Protein AF-A0AAE6WLN6-F1 (afdb_monomer_lite)

Structure (mmCIF, N/CA/C/O backbone):
data_AF-A0AAE6WLN6-F1
#
_entry.id   AF-A0AAE6WLN6-F1
#
loop_
_atom_site.group_PDB
_atom_site.id
_atom_site.type_symbol
_atom_site.label_atom_id
_atom_site.label_alt_id
_atom_site.label_comp_id
_atom_site.label_asym_id
_atom_site.label_entity_id
_atom_site.label_seq_id
_atom_site.pdbx_PDB_ins_code
_atom_site.Cartn_x
_atom_site.Cartn_y
_atom_site.Cartn_z
_atom_site.occupancy
_atom_site.B_iso_or_equiv
_atom_site.auth_seq_id
_atom_site.auth_comp_id
_atom_site.auth_asym_id
_atom_site.auth_atom_id
_atom_site.pdbx_PDB_model_num
ATOM 1 N N . MET A 1 1 ? 21.756 23.443 -11.051 1.00 34.12 1 MET A N 1
ATOM 2 C CA . MET A 1 1 ? 20.664 22.669 -11.676 1.00 34.12 1 MET A CA 1
ATOM 3 C C . MET A 1 1 ? 19.486 22.718 -10.723 1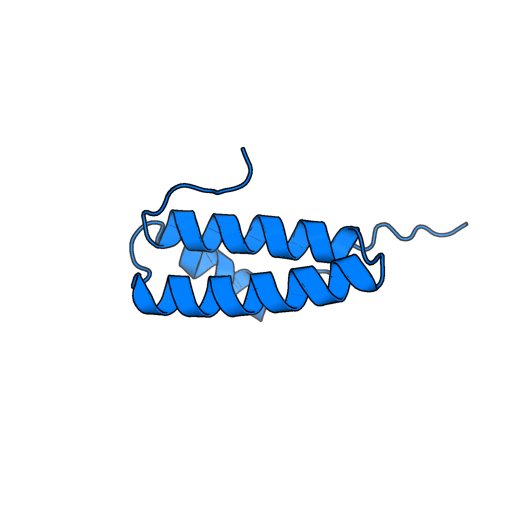.00 34.12 1 MET A C 1
ATOM 5 O O . MET A 1 1 ? 19.672 22.394 -9.558 1.00 34.12 1 MET A O 1
ATOM 9 N N . ALA A 1 2 ? 18.345 23.240 -11.177 1.00 33.88 2 ALA A N 1
ATOM 10 C CA . ALA A 1 2 ? 17.121 23.308 -10.383 1.00 33.88 2 ALA A CA 1
ATOM 11 C C . ALA A 1 2 ? 16.647 21.886 -10.036 1.00 33.88 2 ALA A C 1
ATOM 13 O O . ALA A 1 2 ? 16.745 20.984 -10.868 1.00 33.88 2 ALA A O 1
ATOM 14 N N . GLY A 1 3 ? 16.243 21.695 -8.781 1.00 38.91 3 GLY A N 1
ATOM 15 C CA . GLY A 1 3 ? 15.992 20.394 -8.176 1.00 38.91 3 GLY A CA 1
ATOM 16 C C . GLY A 1 3 ? 14.761 19.682 -8.725 1.00 38.91 3 GLY A C 1
ATOM 17 O O . GLY A 1 3 ? 13.756 20.302 -9.051 1.00 38.91 3 GLY A O 1
ATOM 18 N N . ILE A 1 4 ? 14.847 18.355 -8.749 1.00 38.72 4 ILE A N 1
ATOM 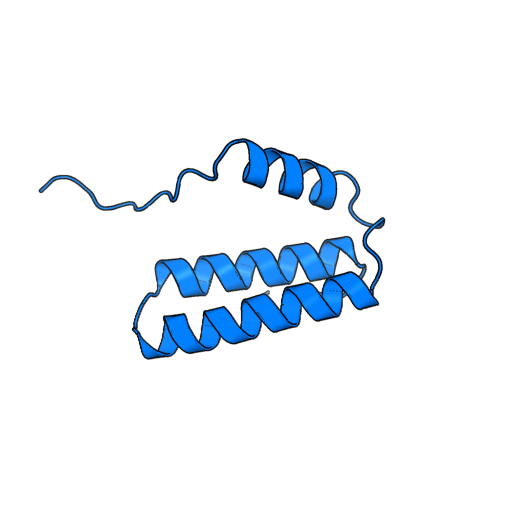19 C CA . ILE A 1 4 ? 13.698 17.458 -8.861 1.00 38.72 4 ILE A CA 1
ATOM 20 C C . ILE A 1 4 ? 13.649 16.660 -7.554 1.00 38.72 4 ILE A C 1
ATOM 22 O O . ILE A 1 4 ? 13.821 15.446 -7.526 1.00 38.72 4 ILE A O 1
ATOM 26 N N . TYR A 1 5 ? 13.459 17.364 -6.435 1.00 40.69 5 TYR A N 1
ATOM 27 C CA . TYR A 1 5 ? 12.690 16.773 -5.345 1.00 40.69 5 TYR A CA 1
ATOM 28 C C . TYR A 1 5 ? 11.252 16.829 -5.838 1.00 40.69 5 TYR A C 1
ATOM 30 O O . TYR A 1 5 ? 10.581 17.847 -5.701 1.00 40.69 5 TYR A O 1
ATOM 38 N N . GLY A 1 6 ? 10.828 15.776 -6.534 1.00 36.88 6 GLY A N 1
ATOM 39 C CA . GLY A 1 6 ? 9.435 15.595 -6.906 1.00 36.88 6 GLY A CA 1
ATOM 40 C C . GLY A 1 6 ? 8.630 15.325 -5.644 1.00 36.88 6 GLY A C 1
ATOM 41 O O . GLY A 1 6 ? 8.252 14.186 -5.401 1.00 36.88 6 GLY A O 1
ATOM 42 N N . ASN A 1 7 ? 8.402 16.364 -4.839 1.00 46.16 7 ASN A N 1
ATOM 43 C CA . ASN A 1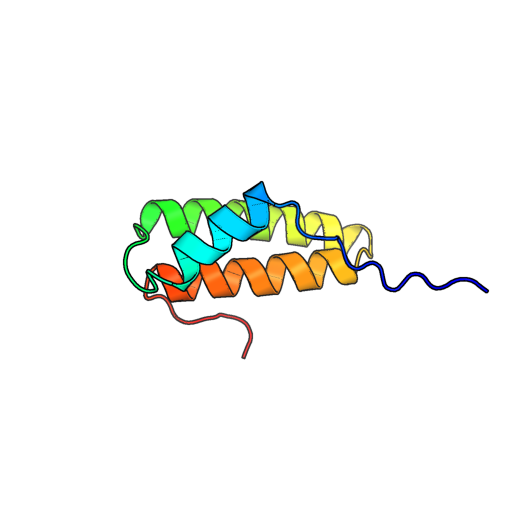 7 ? 7.209 16.430 -4.022 1.00 46.16 7 ASN A CA 1
ATOM 44 C C . ASN A 1 7 ? 6.075 16.409 -5.044 1.00 46.16 7 ASN A C 1
ATOM 46 O O . ASN A 1 7 ? 5.826 17.400 -5.731 1.00 46.16 7 ASN A O 1
ATOM 50 N N . VAL A 1 8 ? 5.459 15.245 -5.238 1.00 50.41 8 VAL A N 1
ATOM 51 C CA . VAL A 1 8 ? 4.110 15.229 -5.784 1.00 50.41 8 VAL A CA 1
ATOM 52 C C . VAL A 1 8 ? 3.310 15.947 -4.712 1.00 50.41 8 VAL A C 1
ATOM 54 O O . VAL A 1 8 ? 3.019 15.355 -3.675 1.00 50.41 8 VAL A O 1
ATOM 57 N N . ASP A 1 9 ? 3.098 17.253 -4.888 1.00 52.28 9 ASP A N 1
ATOM 58 C CA . ASP A 1 9 ? 2.214 18.009 -4.016 1.00 52.28 9 ASP A CA 1
ATOM 59 C C . ASP A 1 9 ? 0.863 17.318 -4.114 1.00 52.28 9 ASP A C 1
ATOM 61 O O . ASP A 1 9 ? 0.158 17.375 -5.124 1.00 52.28 9 ASP A O 1
ATOM 65 N N . MET A 1 10 ? 0.585 16.556 -3.065 1.00 65.94 10 MET A N 1
ATOM 66 C CA . MET A 1 10 ? -0.639 15.823 -2.876 1.00 65.94 10 MET A CA 1
ATOM 67 C C . MET A 1 10 ? -1.759 16.841 -2.991 1.00 65.94 10 MET A C 1
ATOM 69 O O . MET A 1 10 ? -1.817 17.806 -2.222 1.00 65.94 10 MET A O 1
ATOM 73 N N . ASN A 1 11 ? -2.591 16.685 -4.016 1.00 72.56 11 ASN A N 1
ATOM 74 C CA . ASN A 1 11 ? -3.634 17.665 -4.255 1.00 72.56 11 ASN A CA 1
ATOM 75 C C . ASN A 1 11 ? -4.570 17.711 -3.035 1.00 72.56 11 ASN A C 1
ATOM 77 O O . ASN A 1 11 ? -4.657 16.752 -2.265 1.00 72.56 11 ASN A O 1
ATOM 81 N N . CYS A 1 12 ? -5.266 18.831 -2.848 1.00 71.75 12 CYS A N 1
ATOM 82 C CA . CYS A 1 12 ? -6.077 19.062 -1.653 1.00 71.75 12 CYS A CA 1
ATOM 83 C C . CYS A 1 12 ? -7.092 17.931 -1.414 1.00 71.75 12 CYS A C 1
ATOM 85 O O . CYS A 1 12 ? -7.256 17.494 -0.284 1.00 71.75 12 CYS A O 1
ATOM 87 N N . MET A 1 13 ? -7.700 17.401 -2.484 1.00 72.88 13 MET A N 1
ATOM 88 C CA . MET A 1 13 ? -8.666 16.299 -2.397 1.00 72.88 13 MET A CA 1
ATOM 89 C C . MET A 1 13 ? -8.023 14.989 -1.948 1.00 72.88 13 MET A C 1
ATOM 91 O O . MET A 1 13 ? -8.592 14.267 -1.137 1.00 72.88 13 MET A O 1
ATOM 95 N N . GLU A 1 14 ? -6.839 14.674 -2.466 1.00 73.31 14 GLU A N 1
ATOM 96 C CA . GLU A 1 14 ? -6.089 13.500 -2.049 1.00 73.31 14 GLU A CA 1
ATOM 97 C C . GLU A 1 14 ? -5.694 13.650 -0.579 1.00 73.31 14 GLU A C 1
ATOM 99 O O . GLU A 1 14 ? -5.925 12.741 0.212 1.00 73.31 14 GLU A O 1
ATOM 104 N N . LYS A 1 15 ? -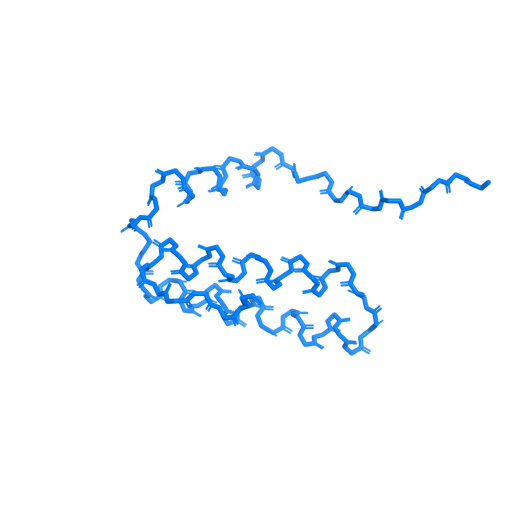5.182 14.816 -0.172 1.00 76.81 15 LYS A N 1
ATOM 105 C CA . LYS A 1 15 ? -4.860 15.091 1.233 1.00 76.81 15 LYS A CA 1
ATOM 106 C C . LYS A 1 15 ? -6.067 14.893 2.144 1.00 76.81 15 LYS A C 1
ATOM 108 O O . LYS A 1 15 ? -5.943 14.167 3.121 1.00 76.81 15 LYS A O 1
ATOM 113 N N . ASP A 1 16 ? -7.211 15.480 1.809 1.00 76.12 16 ASP A N 1
ATOM 114 C CA . ASP A 1 16 ? -8.429 15.372 2.615 1.00 76.12 16 ASP A CA 1
ATOM 115 C C . ASP A 1 16 ? -8.934 13.925 2.697 1.00 76.12 16 ASP A C 1
ATOM 117 O O . ASP A 1 16 ? -9.344 13.474 3.767 1.00 76.12 16 ASP A O 1
ATOM 121 N N . PHE A 1 17 ? -8.842 13.171 1.595 1.00 74.81 17 PHE A N 1
ATOM 122 C CA . PHE A 1 17 ? -9.163 11.745 1.573 1.00 74.81 17 PHE A CA 1
ATOM 123 C C . PHE A 1 17 ? -8.289 10.968 2.560 1.00 74.81 17 PHE A C 1
ATOM 125 O O . PHE A 1 17 ? -8.801 10.251 3.415 1.00 74.81 17 PHE A O 1
ATOM 132 N N . TRP A 1 18 ? -6.970 11.138 2.490 1.00 76.75 18 TRP A N 1
ATOM 133 C CA . TRP A 1 18 ? -6.054 10.417 3.369 1.00 76.75 18 TRP A CA 1
ATOM 134 C C . TRP A 1 18 ? -6.119 10.900 4.819 1.00 76.75 18 TRP A C 1
ATOM 136 O O . TRP A 1 18 ? -6.025 10.077 5.721 1.00 76.75 18 TRP A O 1
ATOM 146 N N . ASP A 1 19 ? -6.342 12.190 5.060 1.00 76.25 19 ASP A N 1
ATOM 147 C CA . ASP A 1 19 ? -6.579 12.730 6.399 1.00 76.25 19 ASP A CA 1
ATOM 148 C C . ASP A 1 19 ? -7.824 12.100 7.038 1.00 76.25 19 ASP A C 1
ATOM 150 O O . ASP A 1 19 ? -7.789 11.789 8.226 1.00 76.25 19 ASP A O 1
ATOM 154 N N . ALA A 1 20 ? -8.901 11.883 6.273 1.00 74.00 20 ALA A N 1
ATOM 155 C CA . ALA A 1 20 ? -10.094 11.191 6.761 1.00 74.00 20 ALA A CA 1
ATOM 156 C C . ALA A 1 20 ? -9.799 9.721 7.102 1.00 74.00 20 ALA A C 1
ATOM 158 O O . ALA A 1 20 ? -10.178 9.244 8.166 1.00 74.00 20 ALA A O 1
ATOM 159 N N . ILE A 1 21 ? -9.054 9.030 6.238 1.00 70.62 21 ILE A N 1
ATOM 160 C CA . ILE A 1 21 ? -8.735 7.601 6.384 1.00 70.62 21 ILE A CA 1
ATOM 161 C C . ILE A 1 21 ? -7.782 7.352 7.567 1.00 70.62 21 ILE A C 1
ATOM 163 O O . ILE A 1 21 ? -7.950 6.391 8.309 1.00 70.62 21 ILE A O 1
ATOM 167 N N . ILE A 1 22 ? -6.776 8.214 7.749 1.00 68.62 22 ILE A N 1
ATOM 168 C CA . ILE A 1 22 ? -5.742 8.071 8.787 1.00 68.62 22 ILE A CA 1
ATOM 169 C C . ILE A 1 22 ? -6.260 8.541 10.152 1.00 68.62 22 ILE A C 1
ATOM 171 O O . ILE A 1 22 ? -5.951 7.928 11.167 1.00 68.62 22 ILE A O 1
ATOM 175 N N . LYS A 1 23 ? -7.058 9.618 10.216 1.00 66.75 23 LYS A N 1
ATOM 176 C CA . LYS A 1 23 ? -7.610 10.099 11.500 1.00 66.75 23 LYS A CA 1
ATOM 177 C C . LYS A 1 23 ? -8.701 9.183 12.047 1.00 66.75 23 LYS A C 1
ATOM 179 O O . LYS A 1 23 ? -8.912 9.160 13.256 1.00 66.75 23 LYS A O 1
ATOM 184 N N . GLU A 1 24 ? -9.366 8.424 11.182 1.00 62.38 24 GLU A N 1
ATOM 185 C CA . GLU A 1 24 ? -10.345 7.408 11.561 1.00 62.38 24 GLU A CA 1
ATOM 186 C C . GLU A 1 24 ? -9.754 5.996 11.484 1.00 62.38 24 GLU A C 1
ATOM 188 O O . GLU A 1 24 ? -10.411 5.093 10.983 1.00 62.38 24 GLU A O 1
ATOM 193 N N . GLU A 1 25 ? -8.527 5.825 11.989 1.00 56.81 25 GLU A N 1
ATOM 194 C CA . GLU A 1 25 ? -7.576 4.693 11.904 1.00 56.81 25 GLU A CA 1
ATOM 195 C C . GLU A 1 25 ? -8.120 3.235 12.000 1.00 56.81 25 GLU A C 1
ATOM 197 O O . GLU A 1 25 ? -7.348 2.288 11.916 1.00 56.81 25 GLU A O 1
ATOM 202 N N . THR A 1 26 ? -9.427 3.006 12.156 1.00 59.06 26 THR A N 1
ATOM 203 C CA . THR A 1 26 ? -10.093 1.692 12.218 1.00 59.06 26 THR A CA 1
ATOM 204 C C . THR A 1 26 ? -11.451 1.599 11.493 1.00 59.06 26 THR A C 1
ATOM 206 O O . THR A 1 26 ? -12.181 0.631 11.710 1.00 59.06 26 THR A O 1
ATOM 209 N N . THR A 1 27 ? -11.838 2.564 10.648 1.00 70.00 27 THR A N 1
ATOM 210 C CA . THR A 1 27 ? -13.171 2.564 10.000 1.00 70.00 27 THR A CA 1
ATOM 211 C C . THR A 1 27 ? -13.196 1.970 8.590 1.00 70.00 27 THR A C 1
ATOM 213 O O . THR A 1 27 ? -14.284 1.767 8.044 1.00 70.00 27 THR A O 1
ATOM 216 N N . MET A 1 28 ? -12.043 1.653 7.984 1.00 81.19 28 MET A N 1
ATOM 217 C CA . MET A 1 28 ? -12.029 1.130 6.617 1.00 81.19 28 MET A CA 1
ATOM 218 C C . MET A 1 28 ? -12.453 -0.340 6.570 1.00 81.19 28 MET A C 1
ATOM 220 O O . MET A 1 28 ? -11.823 -1.211 7.172 1.00 81.19 28 MET A O 1
ATOM 224 N N . ASP A 1 29 ? -13.488 -0.620 5.775 1.00 88.00 29 ASP A N 1
ATOM 225 C CA . ASP A 1 29 ? -13.901 -1.986 5.477 1.00 88.00 29 ASP A CA 1
ATOM 226 C C . ASP A 1 29 ? -12.755 -2.789 4.844 1.00 88.00 29 ASP A C 1
ATOM 228 O O . ASP A 1 29 ? -12.053 -2.328 3.940 1.00 88.00 29 ASP A O 1
ATOM 232 N N . ARG A 1 30 ? -12.577 -4.022 5.319 1.00 88.62 30 ARG A N 1
ATOM 233 C CA . ARG A 1 30 ? -11.455 -4.870 4.921 1.00 88.62 30 ARG A CA 1
ATOM 234 C C . ARG A 1 30 ? -11.495 -5.257 3.442 1.00 88.62 30 ARG A C 1
ATOM 236 O O . ARG A 1 30 ? -10.436 -5.330 2.827 1.00 88.62 30 ARG A O 1
ATOM 243 N N . MET A 1 31 ? -12.676 -5.496 2.868 1.00 91.44 31 MET A N 1
ATOM 244 C CA . MET A 1 31 ? -12.787 -5.841 1.447 1.00 91.44 31 MET A CA 1
ATOM 245 C C . MET A 1 31 ? -12.405 -4.644 0.579 1.00 91.44 31 MET A C 1
ATOM 247 O O . MET A 1 31 ? -11.638 -4.796 -0.370 1.00 91.44 31 MET A O 1
ATOM 251 N N . LEU A 1 32 ? -12.873 -3.449 0.951 1.00 89.69 32 LEU A N 1
ATOM 252 C CA . LEU A 1 32 ? -12.483 -2.214 0.275 1.00 89.69 32 LEU A CA 1
ATOM 253 C C . LEU A 1 32 ? -10.968 -1.972 0.374 1.00 89.69 32 LEU A C 1
ATOM 255 O O . LEU A 1 32 ? -10.327 -1.616 -0.615 1.00 89.69 32 LEU A O 1
ATOM 259 N N . ALA A 1 33 ? -10.380 -2.205 1.548 1.00 91.12 33 ALA A N 1
ATOM 260 C CA . ALA A 1 33 ? -8.941 -2.088 1.751 1.00 91.12 33 ALA A CA 1
ATOM 261 C C . ALA A 1 33 ? -8.150 -3.043 0.844 1.00 91.12 33 ALA A C 1
ATOM 263 O O . ALA A 1 33 ? -7.189 -2.626 0.194 1.00 91.12 33 ALA A O 1
ATOM 264 N N . ASP A 1 34 ? -8.578 -4.303 0.747 1.00 93.31 34 ASP A N 1
ATOM 265 C CA . ASP A 1 34 ? -7.931 -5.313 -0.093 1.00 93.31 34 ASP A CA 1
ATOM 266 C C . ASP A 1 34 ? -7.994 -4.943 -1.588 1.00 93.31 34 ASP A C 1
ATOM 268 O O . ASP A 1 34 ? -7.005 -5.114 -2.312 1.00 93.31 34 ASP A O 1
ATOM 272 N N . GLU A 1 35 ? -9.111 -4.3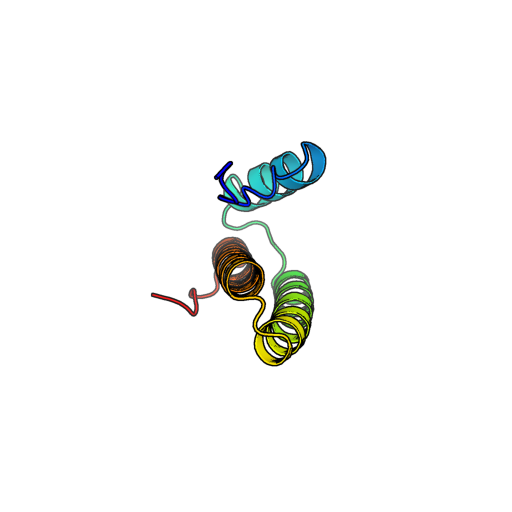73 -2.055 1.00 94.81 35 GLU A N 1
ATOM 273 C CA . GLU A 1 35 ? -9.250 -3.863 -3.426 1.00 94.81 35 GLU A CA 1
ATOM 274 C C . GLU A 1 35 ? -8.296 -2.693 -3.705 1.00 94.81 35 GLU A C 1
ATOM 276 O O . GLU A 1 35 ? -7.585 -2.695 -4.717 1.00 94.81 35 GLU A O 1
ATOM 281 N N . ILE A 1 36 ? -8.214 -1.721 -2.792 1.00 91.44 36 ILE A N 1
ATOM 282 C CA . ILE A 1 36 ? -7.308 -0.572 -2.924 1.00 91.44 36 ILE A CA 1
ATOM 283 C C . ILE A 1 36 ? -5.843 -1.040 -2.934 1.00 91.44 36 ILE A C 1
ATOM 285 O O . ILE A 1 36 ? -5.059 -0.632 -3.798 1.00 91.44 36 ILE A O 1
ATOM 289 N N . ILE A 1 37 ? -5.470 -1.948 -2.027 1.00 93.62 37 ILE A N 1
ATOM 290 C CA . ILE A 1 37 ? -4.120 -2.526 -1.962 1.00 93.62 37 ILE A CA 1
ATOM 291 C C . ILE A 1 37 ? -3.783 -3.264 -3.264 1.00 93.62 37 ILE A C 1
ATOM 293 O O . ILE A 1 37 ? -2.652 -3.168 -3.752 1.00 93.62 37 ILE A O 1
ATOM 297 N N . LEU A 1 38 ? -4.737 -3.986 -3.860 1.00 95.50 38 LEU A N 1
ATOM 298 C CA . LEU A 1 38 ? -4.530 -4.678 -5.132 1.00 95.50 38 LEU A CA 1
ATOM 299 C C . LEU A 1 38 ? -4.239 -3.697 -6.276 1.00 95.50 38 LEU A C 1
ATOM 301 O O . LEU A 1 38 ? -3.333 -3.943 -7.086 1.00 95.50 38 LEU A O 1
ATOM 305 N N . VAL A 1 39 ? -4.963 -2.576 -6.327 1.00 94.38 39 VAL A N 1
ATOM 306 C CA . VAL A 1 39 ? -4.717 -1.503 -7.300 1.00 94.38 39 VAL A CA 1
ATOM 307 C C . VAL A 1 39 ? -3.316 -0.923 -7.106 1.00 94.38 39 VAL A C 1
ATOM 309 O O . VAL A 1 39 ? -2.540 -0.888 -8.067 1.00 94.38 39 VAL A O 1
ATOM 312 N N . PHE A 1 40 ? -2.938 -0.561 -5.875 1.00 93.94 40 PHE A N 1
ATOM 313 C CA . PHE A 1 40 ? -1.597 -0.038 -5.590 1.00 93.94 40 PHE A CA 1
ATOM 314 C C . PHE A 1 40 ? -0.498 -1.030 -5.937 1.00 93.94 40 PHE A C 1
ATOM 316 O O . PHE A 1 40 ? 0.473 -0.655 -6.585 1.00 93.94 40 PHE A O 1
ATOM 323 N N . LYS A 1 41 ? -0.659 -2.312 -5.604 1.00 93.44 41 LYS A N 1
ATOM 324 C CA . LYS A 1 41 ? 0.308 -3.360 -5.955 1.00 93.44 41 LYS A CA 1
ATOM 325 C C . LYS A 1 41 ? 0.477 -3.508 -7.467 1.00 93.44 41 LYS A C 1
ATOM 327 O O . LYS A 1 41 ? 1.581 -3.769 -7.946 1.00 93.44 41 LYS A O 1
ATOM 332 N N . THR A 1 42 ? -0.604 -3.359 -8.227 1.00 95.06 42 THR A N 1
ATOM 333 C CA . THR A 1 42 ? -0.559 -3.426 -9.692 1.00 95.06 42 THR A CA 1
ATOM 334 C C . THR A 1 42 ? 0.197 -2.229 -10.263 1.00 95.06 42 THR A C 1
ATOM 336 O O . THR A 1 42 ? 1.119 -2.414 -11.057 1.00 95.06 42 THR A O 1
ATOM 339 N N . GLN A 1 43 ? -0.116 -1.015 -9.804 1.00 92.00 43 GLN A N 1
ATOM 340 C CA . GLN A 1 43 ? 0.596 0.203 -10.206 1.00 92.00 43 GLN A CA 1
ATOM 341 C C . GLN A 1 43 ? 2.065 0.187 -9.774 1.00 92.00 43 GLN A C 1
ATOM 343 O O . GLN A 1 43 ? 2.935 0.631 -10.523 1.00 92.00 43 GLN A O 1
ATOM 348 N N . TRP A 1 44 ? 2.356 -0.382 -8.605 1.00 94.75 44 TRP A N 1
ATOM 349 C CA . TRP A 1 44 ? 3.706 -0.537 -8.079 1.00 94.75 44 TRP A CA 1
ATOM 350 C C . TRP A 1 44 ? 4.553 -1.392 -9.019 1.00 94.75 44 TRP A C 1
ATOM 352 O O . TRP A 1 44 ? 5.637 -0.973 -9.407 1.00 94.75 44 TRP A O 1
ATOM 362 N N . LYS A 1 45 ? 4.027 -2.538 -9.481 1.00 94.81 45 LYS A N 1
ATOM 363 C CA . LYS A 1 45 ? 4.732 -3.420 -10.431 1.00 94.81 45 LYS A CA 1
ATOM 364 C C . LYS A 1 45 ? 5.034 -2.729 -11.757 1.00 94.81 45 LYS A C 1
ATOM 366 O O . LYS A 1 45 ? 6.111 -2.916 -12.313 1.00 94.81 45 LYS A O 1
ATOM 371 N N . VAL A 1 46 ? 4.082 -1.948 -12.269 1.00 95.06 46 VAL A N 1
ATOM 372 C CA . VAL A 1 46 ? 4.277 -1.177 -13.505 1.00 95.06 46 VAL A CA 1
ATOM 373 C C . VAL A 1 46 ? 5.350 -0.104 -13.298 1.00 95.06 46 VAL A C 1
ATOM 375 O O . VAL A 1 46 ? 6.253 0.022 -14.119 1.00 95.06 46 VAL A O 1
ATOM 378 N N . SER A 1 47 ? 5.290 0.620 -12.179 1.00 92.69 47 SER A N 1
ATOM 379 C CA . SER A 1 47 ? 6.244 1.682 -11.830 1.00 92.69 47 SER A CA 1
ATOM 380 C C . SER A 1 47 ? 7.661 1.142 -11.635 1.00 92.69 47 SER A C 1
ATOM 382 O O . SER A 1 47 ? 8.622 1.737 -12.123 1.00 92.69 47 SER A O 1
ATOM 384 N N . ASP A 1 48 ? 7.791 -0.011 -10.978 1.00 94.88 48 ASP A N 1
ATOM 385 C CA . ASP A 1 48 ? 9.058 -0.712 -10.771 1.00 94.88 48 ASP A CA 1
ATOM 386 C C . ASP A 1 48 ? 9.679 -1.160 -12.101 1.00 94.88 48 ASP A C 1
ATOM 388 O O . ASP A 1 48 ? 10.835 -0.846 -12.382 1.00 94.88 48 ASP A O 1
ATOM 392 N N . ALA A 1 49 ? 8.880 -1.763 -12.991 1.00 96.31 49 ALA A N 1
ATOM 393 C CA . ALA A 1 49 ? 9.326 -2.144 -14.333 1.00 96.31 49 ALA A CA 1
ATOM 394 C C . ALA A 1 49 ? 9.779 -0.942 -15.186 1.00 96.31 49 ALA A C 1
ATOM 396 O O . ALA A 1 49 ? 10.629 -1.089 -16.063 1.00 96.31 49 ALA A O 1
ATOM 397 N N . MET A 1 50 ? 9.235 0.249 -14.921 1.00 95.25 50 MET A N 1
ATOM 398 C CA . MET A 1 50 ? 9.628 1.504 -15.570 1.00 95.25 50 MET A CA 1
ATOM 399 C C . MET A 1 50 ? 10.784 2.232 -14.860 1.00 95.25 50 MET A C 1
ATOM 401 O O . MET A 1 50 ? 11.221 3.282 -15.326 1.00 95.25 50 MET A O 1
ATOM 405 N N . GLY A 1 51 ? 11.290 1.713 -13.736 1.00 93.69 51 GLY A N 1
ATOM 406 C CA . GLY A 1 51 ? 12.357 2.346 -12.956 1.00 93.69 51 GLY A CA 1
ATOM 407 C C . GLY A 1 51 ? 11.930 3.614 -12.203 1.00 93.69 51 GLY A C 1
ATOM 408 O O . GLY A 1 51 ? 12.781 4.417 -11.811 1.00 93.69 51 GLY A O 1
ATOM 409 N N . MET A 1 52 ? 10.628 3.816 -11.978 1.00 94.12 52 MET A N 1
ATOM 410 C CA . MET A 1 52 ? 10.056 5.005 -11.334 1.00 94.12 52 MET A CA 1
ATOM 411 C C . MET A 1 52 ? 10.122 4.927 -9.799 1.00 94.12 52 MET A C 1
ATOM 413 O O . MET A 1 52 ? 9.101 4.895 -9.116 1.00 94.12 52 MET A O 1
ATOM 417 N N . LYS A 1 53 ? 11.338 4.942 -9.242 1.00 90.12 53 LYS A N 1
ATOM 418 C CA . LYS A 1 53 ? 11.610 4.698 -7.808 1.00 90.12 53 LYS A CA 1
ATOM 419 C C . LYS A 1 53 ? 10.747 5.513 -6.832 1.00 90.12 53 LYS A C 1
ATOM 421 O O . LYS A 1 53 ? 10.245 4.948 -5.866 1.00 90.12 53 LYS A O 1
ATOM 426 N N . ASN A 1 54 ? 10.535 6.805 -7.094 1.00 89.06 54 ASN A N 1
ATOM 427 C CA . ASN A 1 54 ? 9.735 7.665 -6.209 1.00 89.06 54 ASN A CA 1
ATOM 428 C C . ASN A 1 54 ? 8.261 7.235 -6.166 1.00 89.06 54 ASN A C 1
ATOM 430 O O . ASN A 1 54 ? 7.647 7.241 -5.106 1.00 89.06 54 ASN A O 1
ATOM 434 N N . LEU A 1 55 ? 7.700 6.831 -7.311 1.00 87.12 55 LEU A N 1
ATOM 435 C CA . LEU A 1 55 ? 6.316 6.366 -7.394 1.00 87.12 55 LEU A CA 1
ATOM 436 C C . LEU A 1 55 ? 6.160 4.984 -6.748 1.00 87.12 55 LEU A C 1
ATOM 438 O O . LEU A 1 55 ? 5.184 4.725 -6.053 1.00 87.12 55 LEU A O 1
ATOM 442 N N . THR A 1 56 ? 7.153 4.116 -6.923 1.00 91.56 56 THR A N 1
ATOM 443 C CA . THR A 1 56 ? 7.226 2.810 -6.262 1.00 91.56 56 THR A CA 1
ATOM 444 C C . THR A 1 56 ? 7.231 2.953 -4.735 1.00 91.56 56 THR A C 1
ATOM 446 O O . THR A 1 56 ? 6.475 2.261 -4.053 1.00 91.56 56 THR A O 1
ATOM 449 N N . GLN A 1 57 ? 8.027 3.880 -4.191 1.00 90.31 57 GLN A N 1
ATOM 450 C CA . GLN A 1 57 ? 8.031 4.186 -2.758 1.00 90.31 57 GLN A CA 1
ATOM 451 C C . GLN A 1 57 ? 6.677 4.748 -2.305 1.00 90.31 57 GLN A C 1
ATOM 453 O O . GLN A 1 57 ? 6.084 4.218 -1.368 1.00 90.31 57 GLN A O 1
ATOM 458 N N . TYR A 1 58 ? 6.152 5.743 -3.027 1.00 89.31 58 TYR A N 1
ATOM 459 C CA . TYR A 1 58 ? 4.852 6.351 -2.746 1.00 89.31 58 TYR A CA 1
ATOM 460 C C . TYR A 1 58 ? 3.733 5.310 -2.628 1.00 89.31 58 TYR A C 1
ATOM 462 O O . TYR A 1 58 ? 3.013 5.262 -1.635 1.00 89.31 58 TYR A O 1
ATOM 470 N N . LEU A 1 59 ? 3.606 4.427 -3.620 1.00 91.44 59 LEU A N 1
ATOM 471 C CA . LEU A 1 59 ? 2.571 3.392 -3.644 1.00 91.44 59 LEU A CA 1
ATOM 472 C C . LEU A 1 59 ? 2.739 2.364 -2.517 1.00 91.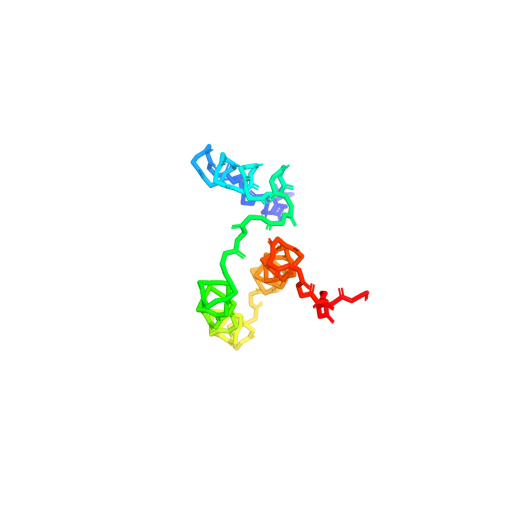44 59 LEU A C 1
ATOM 474 O O . LEU A 1 59 ? 1.742 1.855 -2.005 1.00 91.44 59 LEU A O 1
ATOM 478 N N . GLY A 1 60 ? 3.982 2.067 -2.122 1.00 91.31 60 GLY A N 1
ATOM 479 C CA . GLY A 1 60 ? 4.279 1.200 -0.982 1.00 91.31 60 GLY A CA 1
ATOM 480 C C . GLY A 1 60 ? 3.790 1.798 0.337 1.00 91.31 60 GLY A C 1
ATOM 481 O O . GLY A 1 60 ? 3.057 1.136 1.070 1.00 91.31 60 GLY A O 1
ATOM 482 N N . GLU A 1 61 ? 4.120 3.066 0.586 1.00 90.38 61 GLU A N 1
ATOM 483 C CA . GLU A 1 61 ? 3.694 3.804 1.783 1.00 90.38 61 GLU A CA 1
ATOM 484 C C . GLU A 1 61 ? 2.160 3.905 1.865 1.00 90.38 61 GLU A C 1
ATOM 486 O O . GLU A 1 61 ? 1.574 3.638 2.914 1.00 90.38 61 GLU A O 1
ATOM 491 N N . ARG A 1 62 ? 1.476 4.183 0.743 1.00 89.88 62 ARG A N 1
ATOM 492 C CA . ARG A 1 62 ? -0.000 4.222 0.700 1.00 89.88 62 ARG A CA 1
ATOM 493 C C . ARG A 1 62 ? -0.648 2.873 0.964 1.00 89.88 62 ARG A C 1
ATOM 495 O O . ARG A 1 62 ? -1.661 2.815 1.658 1.00 89.88 62 ARG A O 1
ATOM 502 N N . ALA A 1 63 ? -0.085 1.791 0.431 1.00 91.56 63 ALA A N 1
ATOM 503 C CA . ALA A 1 63 ? -0.602 0.453 0.695 1.00 91.56 63 ALA A CA 1
ATOM 504 C C . ALA A 1 63 ? -0.517 0.098 2.185 1.00 91.56 63 ALA A C 1
ATOM 506 O O . ALA A 1 63 ? -1.435 -0.525 2.712 1.00 91.56 63 ALA A O 1
ATOM 507 N N . ASP A 1 64 ? 0.536 0.530 2.880 1.00 90.56 64 ASP A N 1
ATOM 508 C CA . ASP A 1 64 ? 0.662 0.303 4.321 1.00 90.56 64 ASP A CA 1
ATOM 509 C C . ASP A 1 64 ? -0.305 1.151 5.145 1.00 90.56 64 ASP A C 1
ATOM 511 O O . ASP A 1 64 ? -0.860 0.654 6.122 1.00 90.56 64 ASP A O 1
ATOM 515 N N . TRP A 1 65 ? -0.608 2.378 4.721 1.00 88.19 65 TRP A N 1
ATOM 516 C CA . TRP A 1 65 ? -1.633 3.190 5.385 1.00 88.19 65 TRP A CA 1
ATOM 517 C C . TRP A 1 65 ? -3.025 2.567 5.269 1.00 88.19 65 TRP A C 1
ATOM 519 O O . TRP A 1 65 ? -3.767 2.535 6.245 1.00 88.19 65 TRP A O 1
ATOM 529 N N . VAL A 1 66 ? -3.360 2.001 4.106 1.00 88.75 66 VAL A N 1
ATOM 530 C CA . VAL A 1 66 ? -4.629 1.281 3.898 1.00 88.75 66 VAL A CA 1
ATOM 531 C C . VAL A 1 66 ? -4.712 0.019 4.759 1.00 88.75 66 VAL A C 1
ATOM 533 O O . VAL A 1 66 ? -5.776 -0.303 5.291 1.00 88.75 66 VAL A O 1
ATOM 536 N N . ARG A 1 67 ? -3.590 -0.684 4.950 1.00 90.50 67 ARG A N 1
ATOM 537 C CA . ARG A 1 67 ? -3.528 -1.824 5.877 1.00 90.50 67 ARG A CA 1
ATOM 538 C C . ARG A 1 67 ? -3.828 -1.388 7.300 1.00 90.50 67 ARG A C 1
ATOM 540 O O . ARG A 1 67 ? -4.729 -1.949 7.912 1.00 90.50 67 ARG A O 1
ATOM 547 N N . ILE A 1 68 ? -3.142 -0.355 7.781 1.00 89.00 68 ILE A N 1
ATOM 548 C CA . ILE A 1 68 ? -3.339 0.165 9.138 1.00 89.00 68 ILE A CA 1
ATOM 549 C C . ILE A 1 68 ? -4.796 0.608 9.336 1.00 89.00 68 ILE A C 1
ATOM 551 O O . ILE A 1 68 ? -5.436 0.148 10.276 1.00 89.00 68 ILE A O 1
ATOM 555 N N . ALA A 1 69 ? -5.354 1.385 8.400 1.00 86.00 69 ALA A N 1
ATOM 556 C CA . ALA A 1 69 ? -6.730 1.890 8.474 1.00 86.00 69 ALA A CA 1
ATOM 557 C C . ALA A 1 69 ? -7.813 0.790 8.471 1.00 86.00 69 ALA A C 1
ATOM 559 O O . ALA A 1 69 ? -8.941 1.026 8.906 1.00 86.00 69 ALA A O 1
ATOM 560 N N . SER A 1 70 ? -7.482 -0.410 7.982 1.00 89.56 70 SER A N 1
ATOM 561 C CA . SER A 1 70 ? -8.359 -1.592 7.984 1.00 89.56 70 SER A CA 1
ATOM 562 C C . SER A 1 70 ? -8.008 -2.616 9.072 1.00 89.56 70 SER A C 1
ATOM 564 O O . SER A 1 70 ? -8.522 -3.738 9.068 1.00 89.56 70 SER A O 1
ATOM 566 N N . GLY A 1 71 ? -7.121 -2.257 10.008 1.00 87.69 71 GLY A N 1
ATOM 567 C CA . GLY A 1 71 ? -6.680 -3.121 11.105 1.00 87.69 71 GLY A CA 1
ATOM 568 C C . GLY A 1 71 ? -5.768 -4.280 10.681 1.00 87.69 71 GLY A C 1
ATOM 569 O O . GLY A 1 71 ? -5.614 -5.248 11.427 1.00 87.69 71 GLY A O 1
ATOM 570 N N . GLN A 1 72 ? -5.185 -4.222 9.483 1.00 89.19 72 GLN A N 1
ATOM 571 C CA . GLN A 1 72 ? -4.189 -5.176 8.993 1.00 89.19 72 GLN A CA 1
ATOM 572 C C . GLN A 1 72 ? -2.765 -4.735 9.374 1.00 89.19 72 GLN A C 1
ATOM 574 O O . GLN A 1 72 ? -2.487 -3.551 9.558 1.00 89.19 72 GLN A O 1
ATOM 579 N N . GLU A 1 73 ? -1.825 -5.682 9.447 1.00 87.81 73 GLU A N 1
ATOM 580 C CA . GLU A 1 73 ? -0.415 -5.346 9.676 1.00 87.81 73 GLU A CA 1
ATOM 581 C C . GLU A 1 73 ? 0.215 -4.691 8.434 1.00 87.81 73 GLU A C 1
ATOM 583 O O . GLU A 1 73 ? 0.014 -5.196 7.326 1.00 87.81 73 GLU A O 1
ATOM 588 N N . PRO A 1 74 ? 1.017 -3.619 8.583 1.00 86.25 74 PRO A N 1
ATOM 589 C CA . PRO A 1 74 ? 1.774 -3.045 7.474 1.00 86.25 74 PRO A CA 1
ATOM 590 C C . PRO A 1 74 ? 2.814 -4.042 6.945 1.00 86.25 74 PRO A C 1
ATOM 592 O O . PRO A 1 74 ? 3.366 -4.856 7.689 1.00 86.25 74 PRO A O 1
ATOM 595 N N . GLN A 1 75 ? 3.086 -3.977 5.642 1.00 82.25 75 GLN A N 1
ATOM 596 C CA . GLN A 1 75 ? 3.999 -4.890 4.958 1.00 82.25 75 GLN A CA 1
ATOM 597 C C . GLN A 1 75 ? 5.443 -4.381 4.961 1.00 82.25 75 GLN A C 1
ATOM 599 O O . GLN A 1 75 ? 6.357 -5.197 5.096 1.00 82.25 75 GLN A O 1
ATOM 604 N N . ASN A 1 76 ? 5.667 -3.071 4.817 1.00 71.69 76 ASN A N 1
ATOM 605 C CA . ASN A 1 76 ? 6.997 -2.494 4.983 1.00 71.69 76 ASN A CA 1
ATOM 606 C C . ASN A 1 76 ? 7.167 -2.068 6.450 1.00 71.69 76 ASN A C 1
ATOM 608 O O . ASN A 1 76 ? 6.375 -1.284 6.972 1.00 71.69 76 ASN A O 1
ATOM 612 N N . LYS A 1 77 ? 8.177 -2.631 7.119 1.00 57.66 77 LYS A N 1
ATOM 613 C CA . LYS A 1 77 ? 8.635 -2.229 8.456 1.00 57.66 77 LYS A CA 1
ATOM 614 C C . LYS A 1 77 ? 9.989 -1.549 8.349 1.00 57.66 77 LYS A C 1
ATOM 616 O O . LYS A 1 77 ? 10.799 -2.023 7.520 1.00 57.66 77 LYS A O 1
#

pLDDT: mean 79.66, std 17.28, range [33.88, 96.31]

Foldseek 3Di:
DDDPPPPVVQPPVSVVVLCVLQVLQAPDAPVNLVVLLVVLVVVLVVCVVVVVVVSNVVSLVVNQSSCRSNVHHRPPD

Secondary structure (DSSP, 8-state):
-----------HHHHHHHHHHHHTTT-S-HHHHHHHHHHHHHHHHHHHHTT-HHHHHHHHHHHHHHHHHTTPPPS--

Sequence (77 aa):
MAGIYGNVDMNCMEKDFWDAIIKEETTMDRMLADEIILVFKTQWKVSDAMGMKNLTQYLGERADWVRIASGQEPQNK

Radius of gyration: 13.59 Å; chains: 1; bounding box: 35×29×28 Å